Protein AF-X0XP23-F1 (afdb_monomer_lite)

pLDDT: mean 86.92, std 11.88, range [38.81, 96.56]

Radius of gyration: 16.23 Å; chains: 1; bounding box: 37×27×48 Å

Structure (mmCIF, N/CA/C/O backbone):
data_AF-X0XP23-F1
#
_entry.id   AF-X0XP23-F1
#
loop_
_atom_site.group_PDB
_atom_site.id
_atom_site.type_symbol
_atom_site.label_atom_id
_atom_site.label_alt_id
_atom_site.label_comp_id
_atom_site.label_asym_id
_atom_site.label_entity_id
_atom_site.label_seq_id
_atom_site.pdbx_PDB_ins_code
_atom_site.Cartn_x
_atom_site.Cartn_y
_atom_site.Cartn_z
_atom_site.occupancy
_atom_site.B_iso_or_equiv
_atom_site.auth_seq_id
_atom_site.auth_comp_id
_atom_site.auth_asym_id
_atom_site.auth_atom_id
_atom_site.pdbx_PDB_model_num
ATOM 1 N N . MET A 1 1 ? -20.654 8.468 -11.916 1.00 38.81 1 MET A N 1
ATOM 2 C CA . MET A 1 1 ? -19.371 9.205 -11.903 1.00 38.81 1 MET A CA 1
ATOM 3 C C . MET A 1 1 ? -18.257 8.195 -11.712 1.00 38.81 1 MET A C 1
ATOM 5 O O . MET A 1 1 ? -18.374 7.382 -10.805 1.00 38.81 1 MET A O 1
ATOM 9 N N . ALA A 1 2 ? -17.246 8.178 -12.580 1.00 46.53 2 ALA A N 1
ATOM 10 C CA . ALA A 1 2 ? -16.083 7.318 -12.383 1.00 46.53 2 ALA A CA 1
ATOM 11 C C . ALA A 1 2 ? -15.304 7.836 -11.163 1.00 46.53 2 ALA A C 1
ATOM 13 O O . ALA A 1 2 ? -14.805 8.958 -11.182 1.00 46.53 2 ALA A O 1
ATOM 14 N N . GLU A 1 3 ? -15.279 7.066 -10.077 1.00 53.97 3 GLU A N 1
ATOM 15 C CA . GLU A 1 3 ? -14.401 7.340 -8.938 1.00 53.97 3 GLU A CA 1
ATOM 16 C C . GLU A 1 3 ? -12.955 7.139 -9.405 1.00 53.97 3 GLU A C 1
ATOM 18 O O . GLU A 1 3 ? -12.527 5.993 -9.589 1.00 53.97 3 GLU A O 1
ATOM 23 N N . ASN A 1 4 ? -12.234 8.241 -9.622 1.00 63.78 4 ASN A N 1
ATOM 24 C CA . ASN A 1 4 ? -10.782 8.212 -9.775 1.00 63.78 4 ASN A CA 1
ATOM 25 C C . ASN A 1 4 ? -10.172 7.732 -8.453 1.00 63.78 4 ASN A C 1
ATOM 27 O O . ASN A 1 4 ? -10.583 8.189 -7.385 1.00 63.78 4 ASN A O 1
ATOM 31 N N . GLU A 1 5 ? -9.217 6.808 -8.520 1.00 75.81 5 GLU A N 1
ATOM 32 C CA . GLU A 1 5 ? -8.484 6.394 -7.325 1.00 75.81 5 GLU A CA 1
ATOM 33 C C . GLU A 1 5 ? -7.592 7.539 -6.842 1.00 75.81 5 GLU A C 1
ATOM 35 O O . GLU A 1 5 ? -6.970 8.230 -7.644 1.00 75.81 5 GLU A O 1
ATOM 40 N N . SER A 1 6 ? -7.531 7.734 -5.527 1.00 83.94 6 SER A N 1
ATOM 41 C CA . SER A 1 6 ? -6.719 8.771 -4.889 1.00 83.94 6 SER A CA 1
ATOM 42 C C . SER A 1 6 ? -6.149 8.242 -3.583 1.00 83.94 6 SER A C 1
ATOM 44 O O . SER A 1 6 ? -6.831 7.490 -2.886 1.00 83.94 6 SER A O 1
ATOM 46 N N . LEU A 1 7 ? -4.927 8.652 -3.246 1.00 88.06 7 LEU A N 1
ATOM 47 C CA . LEU A 1 7 ? -4.287 8.354 -1.962 1.00 88.06 7 LEU A CA 1
ATOM 48 C C . LEU A 1 7 ? -4.872 9.179 -0.801 1.00 88.06 7 LEU A C 1
ATOM 50 O O . LEU A 1 7 ? -4.446 8.998 0.332 1.00 88.06 7 LEU A O 1
ATOM 54 N N . ASP A 1 8 ? -5.862 10.038 -1.052 1.00 89.25 8 ASP A N 1
ATOM 55 C CA . ASP A 1 8 ? -6.645 10.751 -0.038 1.00 89.25 8 ASP A CA 1
ATOM 56 C C . ASP A 1 8 ? -7.828 9.886 0.448 1.00 89.25 8 ASP A C 1
ATOM 58 O O . ASP A 1 8 ? -8.754 9.573 -0.312 1.00 89.25 8 ASP A O 1
ATOM 62 N N . LEU A 1 9 ? -7.841 9.526 1.736 1.00 88.62 9 LEU A N 1
ATOM 63 C CA . LEU A 1 9 ? -8.913 8.768 2.397 1.00 88.62 9 LEU A CA 1
ATOM 64 C C . LEU A 1 9 ? -10.278 9.473 2.278 1.00 88.62 9 LEU A C 1
ATOM 66 O O . LEU A 1 9 ? -11.329 8.830 2.167 1.00 88.62 9 LEU A O 1
ATOM 70 N N . GLY A 1 10 ? -10.275 10.806 2.226 1.00 86.19 10 GLY A N 1
ATOM 71 C CA . GLY A 1 10 ? -11.450 11.630 1.974 1.00 86.19 10 GLY A CA 1
ATOM 72 C C . GLY A 1 10 ? -12.079 11.374 0.602 1.00 86.19 10 GLY A C 1
ATOM 73 O O . GLY A 1 10 ? -13.289 11.539 0.449 1.00 86.19 10 GLY A O 1
ATOM 74 N N . ARG A 1 11 ? -11.312 10.902 -0.381 1.00 85.25 11 ARG A N 1
ATOM 75 C CA . ARG A 1 11 ? -11.779 10.624 -1.752 1.00 85.25 11 ARG A CA 1
ATOM 76 C C . ARG A 1 11 ? -11.831 9.129 -2.069 1.00 85.25 11 ARG A C 1
ATOM 78 O O . ARG A 1 11 ? -12.515 8.721 -3.005 1.00 85.25 11 ARG A O 1
ATOM 85 N N . ALA A 1 12 ? -11.191 8.298 -1.252 1.00 86.44 12 ALA A N 1
ATOM 86 C CA . ALA A 1 12 ? -11.138 6.852 -1.406 1.00 86.44 12 ALA A CA 1
ATOM 87 C C . ALA A 1 12 ? -12.263 6.138 -0.630 1.00 86.44 12 ALA A C 1
ATOM 89 O O . ALA A 1 12 ? -12.051 5.562 0.439 1.00 86.44 12 ALA A O 1
ATOM 90 N N . ARG A 1 13 ? -13.484 6.120 -1.191 1.00 86.12 13 ARG A N 1
ATOM 91 C CA . ARG A 1 13 ? -14.683 5.527 -0.549 1.00 86.12 13 ARG A CA 1
ATOM 92 C C . ARG A 1 13 ? -14.475 4.096 -0.037 1.00 86.12 13 ARG A C 1
ATOM 94 O O . ARG A 1 13 ? -15.040 3.728 0.989 1.00 86.12 13 ARG A O 1
ATOM 101 N N . ARG A 1 14 ? -13.683 3.286 -0.742 1.00 88.69 14 ARG A N 1
ATOM 102 C CA . ARG A 1 14 ? -13.379 1.900 -0.346 1.00 88.69 14 ARG A CA 1
ATOM 103 C C . ARG A 1 14 ? -12.526 1.839 0.914 1.00 88.69 14 ARG A C 1
ATOM 105 O O . ARG A 1 14 ? -12.876 1.125 1.843 1.00 88.69 14 ARG A O 1
ATOM 112 N N . TRP A 1 15 ? -11.485 2.659 0.988 1.00 92.56 15 TRP A N 1
ATOM 113 C CA . TRP A 1 15 ? -10.608 2.735 2.154 1.00 92.56 15 TRP A CA 1
ATOM 114 C C . TRP A 1 15 ? -11.311 3.307 3.390 1.00 92.56 15 TRP A C 1
ATOM 116 O O . TRP A 1 15 ? -11.000 2.908 4.509 1.00 92.56 15 TRP A O 1
ATOM 126 N N . ARG A 1 16 ? -12.366 4.117 3.216 1.00 92.44 16 ARG A N 1
ATOM 127 C CA . ARG A 1 16 ? -13.250 4.499 4.334 1.00 92.44 16 ARG A CA 1
ATOM 128 C C . ARG A 1 16 ? -13.946 3.309 5.006 1.00 92.44 16 ARG A C 1
ATOM 130 O O . ARG A 1 16 ? -14.318 3.413 6.167 1.00 92.44 16 ARG A O 1
ATOM 137 N N . GLN A 1 17 ? -14.117 2.176 4.323 1.00 93.25 17 GLN A N 1
ATOM 138 C CA . GLN A 1 17 ? -14.649 0.965 4.961 1.00 93.25 17 GLN A CA 1
ATOM 139 C C . GLN A 1 17 ? -13.661 0.395 5.985 1.00 93.25 17 GLN A C 1
ATOM 141 O O . GLN A 1 17 ? -14.090 -0.096 7.024 1.00 93.25 17 GLN A O 1
ATOM 146 N N . VAL A 1 18 ? -12.354 0.518 5.723 1.00 94.69 18 VAL A N 1
ATOM 147 C CA . VAL A 1 18 ? -11.296 0.143 6.671 1.00 94.69 18 VAL A CA 1
ATOM 148 C C . VAL A 1 18 ? -11.334 1.071 7.886 1.00 94.69 18 VAL A C 1
ATOM 150 O O . VAL A 1 18 ? -11.352 0.580 9.009 1.00 94.69 18 VAL A O 1
ATOM 153 N N . LEU A 1 19 ? -11.458 2.390 7.673 1.00 94.56 19 LEU A N 1
ATOM 154 C CA . LEU A 1 19 ? -11.662 3.356 8.763 1.00 94.56 19 LEU A CA 1
ATOM 155 C C . LEU A 1 19 ? -12.874 2.981 9.627 1.00 94.56 19 LEU A C 1
ATOM 157 O O . LEU A 1 19 ? -12.756 2.885 10.844 1.00 94.56 19 LEU A O 1
ATOM 161 N N . ASN A 1 20 ? -14.027 2.723 9.007 1.00 93.56 20 ASN A N 1
ATOM 162 C CA . ASN A 1 20 ? -15.239 2.355 9.738 1.00 93.56 20 ASN A CA 1
ATOM 163 C C . ASN A 1 20 ? -15.059 1.052 10.528 1.00 93.56 20 ASN A C 1
ATOM 165 O O . ASN A 1 20 ? -15.550 0.954 11.650 1.00 93.56 20 ASN A O 1
ATOM 169 N N . ALA A 1 21 ? -14.359 0.061 9.967 1.00 94.19 21 ALA A N 1
ATOM 170 C CA . ALA A 1 21 ? -14.068 -1.194 10.652 1.00 94.19 21 ALA A CA 1
ATOM 171 C C . ALA A 1 21 ? -13.162 -0.982 11.875 1.00 94.19 21 ALA A C 1
ATOM 173 O O . ALA A 1 21 ? -13.434 -1.549 12.931 1.00 94.19 21 ALA A O 1
ATOM 174 N N . VAL A 1 22 ? -12.148 -0.120 11.753 1.00 93.31 22 VAL A N 1
ATOM 175 C CA . VAL A 1 22 ? -11.274 0.289 12.863 1.00 93.31 22 VAL A CA 1
ATOM 176 C C . VAL A 1 22 ? -12.076 0.999 13.954 1.00 93.31 22 VAL A C 1
ATOM 178 O O . VAL A 1 22 ? -12.037 0.576 15.103 1.00 93.31 22 VAL A O 1
ATOM 181 N N . VAL A 1 23 ? -12.857 2.023 13.597 1.00 92.44 23 VAL A N 1
ATOM 182 C CA . VAL A 1 23 ? -13.673 2.796 14.555 1.00 92.44 23 VAL A CA 1
ATOM 183 C C . VAL A 1 23 ? -14.711 1.913 15.254 1.00 92.44 23 VAL A C 1
ATOM 185 O O . VAL A 1 23 ? -14.967 2.079 16.442 1.00 92.44 23 VAL A O 1
ATOM 188 N N . SER A 1 24 ? -15.272 0.932 14.543 1.00 91.50 24 SER A N 1
ATOM 189 C CA . SER A 1 24 ? -16.249 -0.015 15.098 1.00 91.50 24 SER A CA 1
ATOM 190 C C . SER A 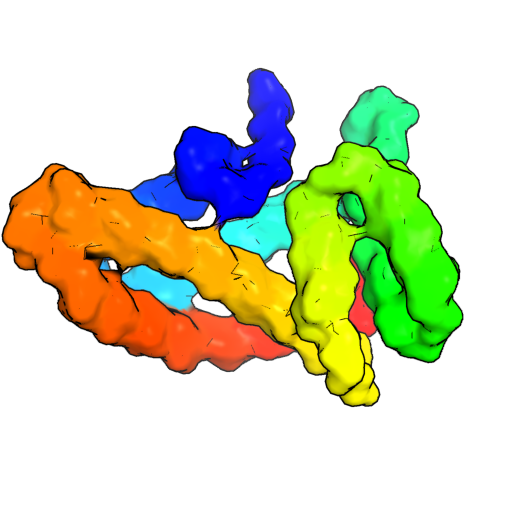1 24 ? -15.616 -1.145 15.924 1.00 91.50 24 SER A C 1
ATOM 192 O O . SER A 1 24 ? -16.344 -2.028 16.373 1.00 91.50 24 SER A O 1
ATOM 194 N N . GLY A 1 25 ? -14.287 -1.174 16.085 1.00 91.12 25 GLY A N 1
ATOM 195 C CA . GLY A 1 25 ? -13.589 -2.203 16.860 1.00 91.12 25 GLY A CA 1
ATOM 196 C C . GLY A 1 25 ? -13.652 -3.605 16.245 1.00 91.12 25 GLY A C 1
ATOM 197 O O . GLY A 1 25 ? -13.730 -4.595 16.972 1.00 91.12 25 GLY A O 1
ATOM 198 N N . GLN A 1 26 ? -13.665 -3.712 14.912 1.00 94.56 26 GLN A N 1
ATOM 199 C CA . GLN A 1 26 ? -13.662 -5.012 14.235 1.00 94.56 26 GLN A CA 1
ATOM 200 C C . GLN A 1 26 ? -12.363 -5.793 14.525 1.00 94.56 26 GLN A C 1
ATOM 202 O O . GLN A 1 26 ? -11.307 -5.184 14.715 1.00 94.56 26 GLN A O 1
ATOM 207 N N . PRO A 1 27 ? -12.397 -7.138 14.514 1.00 95.31 27 PRO A N 1
ATOM 208 C CA . PRO A 1 27 ? -11.201 -7.950 14.717 1.00 95.31 27 PRO A CA 1
ATOM 209 C C . PRO A 1 27 ? -10.115 -7.681 13.667 1.00 95.31 27 PRO A C 1
ATOM 211 O O . PRO A 1 27 ? -10.409 -7.510 12.481 1.00 95.31 27 PRO A O 1
ATOM 214 N N . THR A 1 28 ? -8.848 -7.742 14.086 1.00 95.19 28 THR A N 1
ATOM 215 C CA . THR A 1 28 ? -7.665 -7.513 13.236 1.00 95.19 28 THR A CA 1
ATOM 216 C C . THR A 1 28 ? -7.698 -8.316 11.935 1.00 95.19 28 THR A C 1
ATOM 218 O O . THR A 1 28 ? -7.442 -7.758 10.870 1.00 95.19 28 THR A O 1
ATOM 221 N N . ASP A 1 29 ? -8.061 -9.601 11.990 1.00 95.31 29 ASP A N 1
ATOM 222 C CA . ASP A 1 29 ? -8.109 -10.464 10.801 1.00 95.31 29 ASP A CA 1
ATOM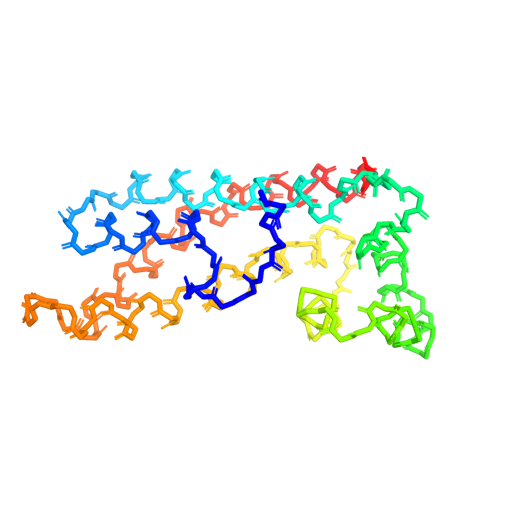 223 C C . ASP A 1 29 ? -9.169 -9.993 9.788 1.00 95.31 29 ASP A C 1
ATOM 225 O O . ASP A 1 29 ? -8.951 -10.039 8.577 1.00 95.31 29 ASP A O 1
ATOM 229 N N . GLN A 1 30 ? -10.301 -9.467 10.260 1.00 96.38 30 GLN A N 1
ATOM 230 C CA . GLN A 1 30 ? -11.349 -8.939 9.389 1.00 96.38 30 GLN A CA 1
ATOM 231 C C . GLN A 1 30 ? -10.929 -7.619 8.735 1.00 96.38 30 GLN A C 1
ATOM 233 O O . GLN A 1 30 ? -11.178 -7.410 7.546 1.00 96.38 30 GLN A O 1
ATOM 238 N N . ILE A 1 31 ? -10.243 -6.751 9.484 1.00 96.31 31 ILE A N 1
ATOM 239 C CA . ILE A 1 31 ? -9.659 -5.519 8.942 1.00 96.31 31 ILE A CA 1
ATOM 240 C C . ILE A 1 31 ? -8.593 -5.867 7.891 1.00 96.31 31 ILE A C 1
ATOM 242 O O . ILE A 1 31 ? -8.595 -5.287 6.805 1.00 96.31 31 ILE A O 1
ATOM 246 N N . ALA A 1 32 ? -7.741 -6.861 8.155 1.00 96.56 32 ALA A N 1
ATOM 247 C CA . ALA A 1 32 ? -6.726 -7.330 7.213 1.00 96.56 32 ALA A CA 1
ATOM 248 C C . ALA A 1 32 ? -7.339 -7.829 5.891 1.00 96.56 32 ALA A C 1
ATOM 250 O O . ALA A 1 32 ? -6.880 -7.452 4.810 1.00 96.56 32 ALA A O 1
ATOM 251 N N . LEU A 1 33 ? -8.429 -8.603 5.948 1.00 96.12 33 LEU A N 1
ATOM 252 C CA . LEU A 1 33 ? -9.159 -9.034 4.749 1.00 96.12 33 LEU A CA 1
ATOM 253 C C . LEU A 1 33 ? -9.719 -7.849 3.946 1.00 96.12 33 LEU A C 1
ATOM 255 O O . LEU A 1 33 ? -9.625 -7.840 2.715 1.00 96.12 33 LEU A O 1
ATOM 259 N N . LEU A 1 34 ? -10.264 -6.830 4.622 1.00 96.00 34 LEU A N 1
ATOM 260 C CA . LEU A 1 34 ? -10.753 -5.610 3.967 1.00 96.00 34 LEU A CA 1
ATOM 261 C C . LEU A 1 34 ? -9.623 -4.833 3.286 1.00 96.00 34 LEU A C 1
ATOM 263 O O . LEU A 1 34 ? -9.797 -4.375 2.156 1.00 96.00 34 LEU A O 1
ATOM 267 N N . VAL A 1 35 ? -8.464 -4.716 3.937 1.00 95.75 35 VAL A N 1
ATOM 268 C CA . VAL A 1 35 ? -7.272 -4.074 3.368 1.00 95.75 35 VAL A CA 1
ATOM 269 C C . VAL A 1 35 ? -6.827 -4.798 2.099 1.00 95.75 35 VAL A C 1
ATOM 271 O O . VAL A 1 35 ? -6.691 -4.162 1.054 1.00 95.75 35 VAL A O 1
ATOM 274 N N . LEU A 1 36 ? -6.677 -6.126 2.136 1.00 95.88 36 LEU A N 1
ATOM 275 C CA . LEU A 1 36 ? -6.283 -6.913 0.960 1.00 95.88 36 LEU A CA 1
ATOM 276 C C . LEU A 1 36 ? -7.289 -6.768 -0.192 1.00 95.88 36 LEU A C 1
ATOM 278 O O . LEU A 1 36 ? -6.895 -6.626 -1.354 1.00 95.88 36 LEU A O 1
ATOM 282 N N . ALA A 1 37 ? -8.589 -6.749 0.112 1.00 94.44 37 ALA A N 1
ATOM 283 C CA . ALA A 1 37 ? -9.629 -6.501 -0.882 1.00 94.44 37 ALA A CA 1
ATOM 284 C C . ALA A 1 37 ? -9.522 -5.089 -1.489 1.00 94.44 37 ALA A C 1
ATOM 286 O O . ALA A 1 37 ? -9.624 -4.934 -2.712 1.00 94.44 37 ALA A O 1
ATOM 287 N N . CYS A 1 38 ? -9.272 -4.066 -0.664 1.00 93.44 38 CYS A N 1
ATOM 288 C CA . CYS A 1 38 ? -9.073 -2.690 -1.119 1.00 93.44 38 CYS A CA 1
ATOM 289 C C . CYS A 1 38 ? -7.841 -2.567 -2.017 1.00 93.44 38 CYS A C 1
ATOM 291 O O . CYS A 1 38 ? -7.933 -1.961 -3.086 1.00 93.44 38 CYS A O 1
ATOM 293 N N . VAL A 1 39 ? -6.721 -3.191 -1.649 1.00 92.75 39 VAL A N 1
ATOM 294 C CA . VAL A 1 39 ? -5.490 -3.201 -2.451 1.00 92.75 39 VAL A CA 1
ATOM 295 C C . VAL A 1 39 ? -5.731 -3.837 -3.819 1.00 92.75 39 VAL A C 1
ATOM 297 O O . VAL A 1 39 ? -5.462 -3.204 -4.841 1.00 92.75 39 VAL A O 1
ATOM 300 N N . ARG A 1 40 ? -6.329 -5.035 -3.877 1.00 91.31 40 ARG A N 1
ATOM 301 C CA . ARG A 1 40 ? -6.644 -5.712 -5.152 1.00 91.31 40 ARG A CA 1
ATOM 302 C C . ARG A 1 40 ? -7.530 -4.859 -6.060 1.00 91.31 40 ARG A C 1
ATOM 304 O O . ARG A 1 40 ? -7.307 -4.788 -7.267 1.00 91.31 40 ARG A O 1
ATOM 311 N N . GLN A 1 41 ? -8.525 -4.184 -5.490 1.00 89.38 41 GLN A N 1
ATOM 312 C CA . GLN A 1 41 ? -9.426 -3.319 -6.253 1.00 89.38 41 GLN A CA 1
ATOM 313 C C . GLN A 1 41 ? -8.791 -1.988 -6.671 1.00 89.38 41 GLN A C 1
ATOM 315 O O . GLN A 1 41 ? -9.159 -1.439 -7.714 1.00 89.38 41 GLN A O 1
ATOM 320 N N . THR A 1 42 ? -7.859 -1.464 -5.873 1.00 88.06 42 THR A N 1
ATOM 321 C CA . THR A 1 42 ? -7.048 -0.289 -6.219 1.00 88.06 42 THR A CA 1
ATOM 322 C C . THR A 1 42 ? -6.189 -0.638 -7.430 1.00 88.06 42 THR A C 1
ATOM 324 O O . THR A 1 42 ? -6.324 -0.014 -8.477 1.00 88.06 42 THR A O 1
ATOM 327 N N . LEU A 1 43 ? -5.435 -1.739 -7.353 1.00 87.00 43 LEU A N 1
ATOM 328 C CA . LEU A 1 43 ? -4.615 -2.261 -8.448 1.00 87.00 43 LEU A CA 1
ATOM 329 C C . LEU A 1 43 ? -5.404 -2.498 -9.736 1.00 87.00 43 LEU A C 1
ATOM 331 O O . LEU A 1 43 ? -4.987 -2.054 -10.803 1.00 87.00 43 LEU A O 1
ATOM 335 N N . LYS A 1 44 ? -6.572 -3.147 -9.641 1.00 85.56 44 LYS A N 1
ATOM 336 C CA . LYS A 1 44 ? -7.443 -3.388 -10.798 1.00 85.56 44 LYS A CA 1
ATOM 337 C C . LYS A 1 44 ? -7.839 -2.085 -11.490 1.00 85.56 44 LYS A C 1
ATOM 339 O O . LYS A 1 44 ? -7.867 -2.037 -12.716 1.00 85.56 44 LYS A O 1
ATOM 344 N N . LYS A 1 45 ? -8.156 -1.031 -10.731 1.00 81.50 45 LYS A N 1
ATOM 345 C CA . LYS A 1 45 ? -8.504 0.274 -11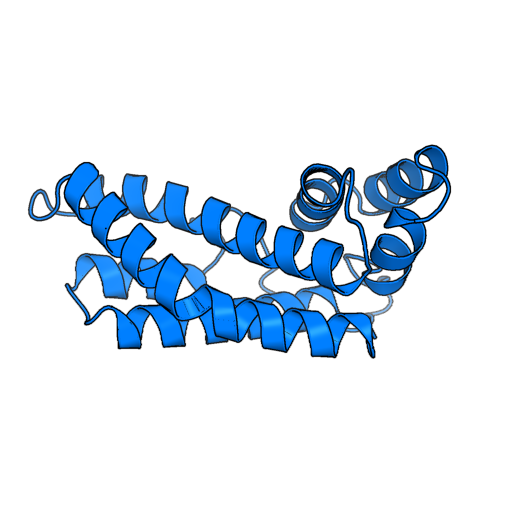.307 1.00 81.50 45 LYS A CA 1
ATOM 346 C C . LYS A 1 45 ? -7.291 0.995 -11.890 1.00 81.50 45 LYS A C 1
ATOM 348 O O . LYS A 1 45 ? -7.413 1.534 -12.983 1.00 81.50 45 LYS A O 1
ATOM 353 N N . LEU A 1 46 ? -6.141 0.961 -11.215 1.00 79.88 46 LEU A N 1
ATOM 354 C CA . LEU A 1 46 ? -4.903 1.570 -11.718 1.00 79.88 46 LEU A CA 1
ATOM 355 C C . LEU A 1 46 ? -4.447 0.944 -13.046 1.00 79.88 46 LEU A C 1
ATOM 357 O O . LEU A 1 46 ? -3.950 1.657 -13.913 1.00 79.88 46 LEU A O 1
ATOM 361 N N . ARG A 1 47 ? -4.663 -0.367 -13.216 1.00 77.81 47 ARG A N 1
ATOM 362 C CA . ARG A 1 47 ? -4.351 -1.126 -14.441 1.00 77.81 47 ARG A CA 1
ATOM 363 C C . ARG A 1 47 ? -5.471 -1.144 -15.481 1.00 77.81 47 ARG A C 1
ATOM 365 O O . ARG A 1 47 ? -5.263 -1.645 -16.580 1.00 77.81 47 ARG A O 1
ATOM 372 N N . SER A 1 48 ? -6.672 -0.657 -15.154 1.00 69.62 48 SER A N 1
ATOM 373 C CA . SER A 1 48 ? -7.823 -0.812 -16.048 1.00 69.62 48 SER A CA 1
ATOM 374 C C . SER A 1 48 ? -7.543 -0.155 -17.407 1.00 69.62 48 SER A C 1
ATOM 376 O O . SER A 1 48 ? -7.143 1.014 -17.449 1.00 69.62 48 SER A O 1
ATOM 378 N N . PRO A 1 49 ? -7.748 -0.884 -18.520 1.00 56.69 49 PRO A N 1
ATOM 379 C CA . PRO A 1 49 ? -7.465 -0.369 -19.846 1.00 56.69 49 PRO A CA 1
ATOM 380 C C . PRO A 1 49 ? -8.376 0.815 -20.169 1.00 56.69 49 PRO A C 1
ATOM 382 O O . PRO A 1 49 ? -9.512 0.896 -19.705 1.00 56.69 49 PRO A O 1
ATOM 385 N N . ILE A 1 50 ? -7.832 1.711 -20.991 1.00 53.88 50 ILE A N 1
ATOM 386 C CA . ILE A 1 50 ? -8.452 2.844 -21.688 1.00 53.88 50 ILE A CA 1
ATOM 387 C C . ILE A 1 50 ? -9.988 2.808 -21.662 1.00 53.88 50 ILE A C 1
ATOM 389 O O . ILE A 1 50 ? -10.635 2.231 -22.537 1.00 53.88 50 ILE A O 1
ATOM 393 N N . VAL A 1 51 ? -10.595 3.483 -20.687 1.00 51.22 51 VAL A N 1
ATOM 394 C CA . VAL A 1 51 ? -12.031 3.771 -20.725 1.00 51.22 51 VAL A CA 1
ATOM 395 C C . VAL A 1 51 ? -12.198 5.049 -21.549 1.00 51.22 51 VAL A C 1
ATOM 397 O O . VAL A 1 51 ? -11.714 6.108 -21.158 1.00 51.22 51 VAL A O 1
ATOM 400 N N . GLN A 1 52 ? -12.866 4.947 -22.705 1.00 49.97 52 GLN A N 1
ATOM 401 C CA . GLN A 1 52 ? -13.225 6.078 -23.583 1.00 49.97 52 GLN A CA 1
ATOM 402 C C . GLN A 1 52 ? -12.044 6.811 -24.259 1.00 49.97 52 GLN A C 1
ATOM 404 O O . GLN A 1 52 ? -11.976 8.038 -24.251 1.00 49.97 52 GLN A O 1
ATOM 409 N N . GLY A 1 53 ? -11.104 6.078 -24.865 1.00 48.38 53 GLY A N 1
ATOM 410 C CA . GLY A 1 53 ? -10.046 6.678 -25.697 1.00 48.38 53 GLY A CA 1
ATOM 411 C C . GLY A 1 53 ? -8.984 7.482 -24.934 1.00 48.38 53 GLY A C 1
ATOM 412 O O . GLY A 1 53 ? -8.184 8.177 -25.555 1.00 48.38 53 GLY A O 1
ATOM 413 N N . ARG A 1 54 ? -8.953 7.394 -23.598 1.00 51.25 54 ARG A N 1
ATOM 414 C CA . ARG A 1 54 ? -7.902 7.985 -22.759 1.00 51.25 54 ARG A CA 1
ATOM 415 C C . ARG A 1 54 ? -6.898 6.911 -22.336 1.00 51.25 54 ARG A C 1
ATOM 417 O O . ARG A 1 54 ? -7.352 5.880 -21.845 1.00 51.25 54 ARG A O 1
ATOM 424 N N . PRO A 1 55 ? -5.578 7.121 -22.503 1.00 53.53 55 PRO A N 1
ATOM 425 C CA . PRO A 1 55 ? -4.560 6.169 -22.054 1.00 53.53 55 PRO A CA 1
ATOM 426 C C . PRO A 1 55 ? -4.779 5.779 -20.579 1.00 53.53 55 PRO A C 1
ATOM 428 O O . PRO A 1 55 ? -5.365 6.574 -19.834 1.00 53.53 55 PRO A O 1
ATOM 431 N N . PRO A 1 56 ? -4.342 4.577 -20.148 1.00 59.06 56 PRO A N 1
ATOM 432 C CA . PRO A 1 56 ? -4.423 4.190 -18.742 1.00 59.06 56 PRO A CA 1
ATOM 433 C C . PRO A 1 56 ? -3.815 5.295 -17.873 1.00 59.06 56 PRO A C 1
ATOM 435 O O . PRO A 1 56 ? -2.778 5.860 -18.227 1.00 59.06 56 PRO A O 1
ATOM 438 N N . GLN A 1 57 ? -4.475 5.619 -16.755 1.00 65.00 57 GLN A N 1
ATOM 439 C CA . GLN A 1 57 ? -4.026 6.692 -15.855 1.00 65.00 57 GLN A CA 1
ATOM 440 C C . GLN A 1 57 ? -2.586 6.467 -15.376 1.00 65.00 57 GLN A C 1
ATOM 442 O O . GLN A 1 57 ? -1.875 7.434 -15.109 1.00 65.00 57 GLN A O 1
ATOM 447 N N . ILE A 1 58 ? -2.151 5.202 -15.319 1.00 76.56 58 ILE A N 1
ATOM 448 C CA . ILE A 1 58 ? -0.780 4.812 -15.015 1.00 76.56 58 ILE A CA 1
ATOM 449 C C . ILE A 1 58 ? -0.355 3.640 -15.914 1.00 76.56 58 ILE A C 1
ATOM 451 O O . ILE A 1 58 ? -1.006 2.594 -15.895 1.00 76.56 58 ILE A O 1
ATOM 455 N N . PRO A 1 59 ? 0.760 3.741 -16.655 1.00 84.25 59 PRO A N 1
ATOM 456 C CA . PRO A 1 59 ? 1.326 2.610 -17.378 1.00 84.25 59 PRO A CA 1
ATOM 457 C C . PRO A 1 59 ? 2.140 1.730 -16.410 1.00 84.25 59 PRO A C 1
ATOM 459 O O . PRO A 1 59 ? 3.364 1.814 -16.374 1.00 84.25 59 PRO A O 1
ATOM 462 N N . PHE A 1 60 ? 1.463 0.913 -15.593 1.00 86.12 60 PHE A N 1
ATOM 463 C CA . PHE A 1 60 ? 2.092 0.158 -14.495 1.00 86.12 60 PHE A CA 1
ATOM 464 C C . PHE A 1 60 ? 3.258 -0.732 -14.953 1.00 86.12 60 PHE A C 1
ATOM 466 O O . PHE A 1 60 ? 4.331 -0.664 -14.362 1.00 86.12 60 PHE A O 1
ATOM 473 N N . ALA A 1 61 ? 3.093 -1.488 -16.045 1.00 87.25 61 ALA A N 1
ATOM 474 C CA . ALA A 1 61 ? 4.172 -2.297 -16.619 1.00 87.25 61 ALA A CA 1
ATOM 475 C C . ALA A 1 61 ? 5.392 -1.444 -17.015 1.00 87.25 61 ALA A C 1
ATOM 477 O O . ALA A 1 61 ? 6.516 -1.770 -16.649 1.00 87.25 61 ALA A O 1
ATOM 478 N N . ALA A 1 62 ? 5.171 -0.295 -17.665 1.00 88.00 62 ALA A N 1
ATOM 479 C CA . ALA A 1 62 ? 6.258 0.607 -18.046 1.00 88.00 62 ALA A CA 1
ATOM 480 C C . ALA A 1 62 ? 6.941 1.254 -16.831 1.00 88.00 62 ALA A C 1
ATOM 482 O O . ALA A 1 62 ? 8.151 1.460 -16.852 1.00 88.00 62 ALA A O 1
ATOM 483 N N . LEU A 1 63 ? 6.189 1.575 -15.769 1.00 89.19 63 LEU A N 1
ATOM 484 C CA . LEU A 1 63 ? 6.780 2.041 -14.512 1.00 89.19 63 LEU A CA 1
ATOM 485 C C . LEU A 1 63 ? 7.647 0.954 -13.880 1.00 89.19 63 LEU A C 1
ATOM 487 O O . LEU A 1 63 ? 8.762 1.255 -13.471 1.00 89.19 63 LEU A O 1
ATOM 491 N N . LEU A 1 64 ? 7.152 -0.285 -13.822 1.00 90.31 64 LEU A N 1
ATOM 492 C CA . LEU A 1 64 ? 7.871 -1.419 -13.246 1.00 90.31 64 LEU A CA 1
ATOM 493 C C . LEU A 1 64 ? 9.158 -1.733 -14.019 1.00 90.31 64 LEU A C 1
ATOM 495 O O . LEU A 1 64 ? 10.198 -1.965 -13.407 1.00 90.31 64 LEU A O 1
ATOM 499 N N . ASP A 1 65 ? 9.107 -1.690 -15.350 1.00 89.31 65 ASP A N 1
ATOM 500 C CA . ASP A 1 65 ? 10.283 -1.868 -16.205 1.00 89.31 65 ASP A CA 1
ATOM 501 C C . ASP A 1 65 ? 11.311 -0.753 -15.993 1.00 89.31 65 ASP A C 1
ATOM 503 O O . ASP A 1 65 ? 12.512 -1.013 -15.903 1.00 89.31 65 ASP A O 1
ATOM 507 N N . ALA A 1 66 ? 10.841 0.484 -15.833 1.00 90.31 66 ALA A N 1
ATOM 508 C CA . ALA A 1 66 ? 11.705 1.636 -15.628 1.00 90.31 66 ALA A CA 1
ATOM 509 C C . ALA A 1 66 ? 12.394 1.664 -14.252 1.00 90.31 66 ALA A C 1
ATOM 511 O O . ALA A 1 66 ? 13.403 2.355 -14.117 1.00 90.31 66 ALA A O 1
ATOM 512 N N . VAL A 1 67 ? 11.920 0.899 -13.253 1.00 90.12 67 VAL A N 1
ATOM 513 C CA . VAL A 1 67 ? 12.591 0.773 -11.938 1.00 90.12 67 VAL A CA 1
ATOM 514 C C . VAL A 1 67 ? 14.032 0.287 -12.093 1.00 90.12 67 VAL A C 1
ATOM 516 O O . VAL A 1 67 ? 14.927 0.779 -11.409 1.00 90.12 67 VAL A O 1
ATOM 519 N N . PHE A 1 68 ? 14.253 -0.663 -13.005 1.00 87.31 68 PHE A N 1
ATOM 520 C CA . PHE A 1 68 ? 15.557 -1.291 -13.248 1.00 87.31 68 PHE A CA 1
ATOM 521 C C . PHE A 1 68 ? 16.302 -0.672 -14.439 1.00 87.31 68 PHE A C 1
ATOM 523 O O . PHE A 1 68 ? 17.395 -1.120 -14.782 1.00 87.31 68 PHE A O 1
ATOM 530 N N . GLY A 1 69 ? 15.700 0.333 -15.079 1.00 84.38 69 GLY A N 1
ATOM 531 C CA . GLY A 1 69 ? 16.249 1.047 -16.227 1.00 84.38 69 GLY A CA 1
ATOM 532 C C . GLY A 1 69 ? 16.899 2.380 -15.852 1.00 84.38 69 GLY A C 1
ATOM 533 O O . GLY A 1 69 ? 17.377 2.590 -14.736 1.00 84.38 69 GLY A O 1
ATOM 534 N N . ASP A 1 70 ? 16.918 3.313 -16.807 1.00 85.88 70 ASP A N 1
ATOM 535 C CA . ASP A 1 70 ? 17.401 4.671 -16.562 1.00 85.88 70 ASP A CA 1
ATOM 536 C C . ASP A 1 70 ? 16.447 5.436 -15.631 1.00 85.88 70 ASP A C 1
ATOM 538 O O . ASP A 1 70 ? 15.257 5.609 -15.904 1.00 85.88 70 ASP A O 1
ATOM 542 N N . ARG A 1 71 ? 16.988 5.997 -14.545 1.00 84.88 71 ARG A N 1
ATOM 543 C CA . ARG A 1 71 ? 16.201 6.799 -13.598 1.00 84.88 71 ARG A CA 1
ATOM 544 C C . ARG A 1 71 ? 15.631 8.064 -14.247 1.00 84.88 71 ARG A C 1
ATOM 546 O O . ARG A 1 71 ? 14.566 8.539 -13.843 1.00 84.88 71 ARG A O 1
ATOM 553 N N . GLY A 1 72 ? 16.324 8.615 -15.246 1.00 87.44 72 GLY A N 1
ATOM 554 C CA . GLY A 1 72 ? 15.818 9.727 -16.048 1.00 87.44 72 GLY A CA 1
ATOM 555 C C . GLY A 1 72 ? 14.546 9.343 -16.804 1.00 87.44 72 GLY A C 1
ATOM 556 O O . GLY A 1 72 ? 13.556 10.074 -16.765 1.00 87.44 72 GLY A O 1
ATOM 557 N N . GLU A 1 73 ? 14.547 8.178 -17.446 1.00 86.81 73 GLU A N 1
ATOM 558 C CA . GLU A 1 73 ? 13.383 7.583 -18.098 1.00 86.81 73 GLU A CA 1
ATOM 559 C C . GLU A 1 73 ? 12.236 7.304 -17.121 1.00 86.81 73 GLU A C 1
ATOM 561 O O . GLU A 1 73 ? 11.11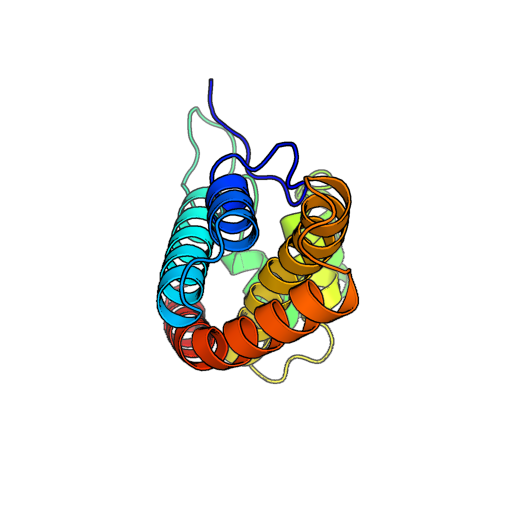1 7.737 -17.382 1.00 86.81 73 GLU A O 1
ATOM 566 N N . PHE A 1 74 ? 12.518 6.710 -15.959 1.00 90.06 74 PHE A N 1
ATOM 567 C CA . PHE A 1 74 ? 11.502 6.464 -14.933 1.00 90.06 74 PHE A CA 1
ATOM 568 C C . PHE A 1 74 ? 10.791 7.757 -14.513 1.00 90.06 74 PHE A C 1
ATOM 570 O O . PHE A 1 74 ? 9.561 7.852 -14.562 1.00 90.06 74 PHE A O 1
ATOM 577 N N . ARG A 1 75 ? 11.560 8.813 -14.217 1.00 90.56 75 ARG A N 1
ATOM 578 C CA . ARG A 1 75 ? 11.002 10.128 -13.875 1.00 90.56 75 ARG A CA 1
ATOM 579 C C . ARG A 1 75 ? 10.182 10.729 -15.019 1.00 90.56 75 ARG A C 1
ATOM 581 O O . ARG A 1 75 ? 9.152 11.354 -14.771 1.00 90.56 75 ARG A O 1
ATOM 588 N N . ARG A 1 76 ? 10.598 10.551 -16.279 1.00 89.94 76 ARG A N 1
ATOM 589 C CA . ARG A 1 76 ? 9.817 11.013 -17.442 1.00 89.94 76 ARG A CA 1
ATOM 590 C C . ARG A 1 76 ? 8.474 10.289 -17.539 1.00 89.94 76 ARG A C 1
ATOM 592 O O . ARG A 1 76 ? 7.479 10.951 -17.822 1.00 89.94 76 ARG A O 1
ATOM 599 N N . ILE A 1 77 ? 8.425 8.977 -17.305 1.00 88.94 77 ILE A N 1
ATOM 600 C CA . ILE A 1 77 ? 7.174 8.198 -17.330 1.00 88.94 77 ILE A CA 1
ATOM 601 C C . ILE A 1 77 ? 6.233 8.668 -16.213 1.00 88.94 77 ILE A C 1
ATOM 603 O O . ILE A 1 77 ? 5.058 8.926 -16.472 1.00 88.94 77 ILE A O 1
ATOM 607 N N . VAL A 1 78 ? 6.753 8.883 -15.003 1.00 89.12 78 VAL A N 1
ATOM 608 C CA . VAL A 1 78 ? 5.977 9.417 -13.869 1.00 89.12 78 VAL A CA 1
ATOM 609 C C . VAL A 1 78 ? 5.413 10.803 -14.193 1.00 89.12 78 VAL A C 1
ATOM 611 O O . VAL A 1 78 ? 4.218 11.038 -14.028 1.00 89.12 78 VAL A O 1
ATOM 614 N N . ASN A 1 79 ? 6.225 11.700 -14.761 1.00 88.62 79 ASN A N 1
ATOM 615 C CA . ASN A 1 79 ? 5.771 13.034 -15.167 1.00 88.62 79 ASN A CA 1
ATOM 616 C C . ASN A 1 79 ? 4.669 12.987 -16.243 1.00 88.62 79 ASN A C 1
ATOM 618 O O . ASN A 1 79 ? 3.774 13.833 -16.245 1.00 88.62 79 ASN A O 1
ATOM 622 N N . ARG A 1 80 ? 4.690 11.993 -17.145 1.00 86.94 80 ARG A N 1
ATOM 623 C CA . ARG A 1 80 ? 3.617 11.783 -18.139 1.00 86.94 80 ARG A CA 1
ATOM 624 C C . ARG A 1 80 ? 2.292 11.362 -17.504 1.00 86.94 80 ARG A C 1
ATOM 626 O O . ARG A 1 80 ? 1.254 11.583 -18.118 1.00 86.94 80 ARG A O 1
ATOM 633 N N . CYS A 1 81 ? 2.311 10.837 -16.278 1.00 83.81 81 CYS A N 1
ATOM 634 C CA . CYS A 1 81 ? 1.106 10.531 -15.504 1.00 83.81 81 CYS A CA 1
ATOM 635 C C . CYS A 1 81 ? 0.450 11.793 -14.901 1.00 83.81 81 CYS A C 1
ATOM 637 O O . CYS A 1 81 ? -0.443 11.673 -14.072 1.00 83.81 81 CYS A O 1
ATOM 639 N N . GLN A 1 82 ? 0.883 13.005 -15.282 1.00 80.12 82 GLN A N 1
ATOM 640 C CA . GLN A 1 82 ? 0.256 14.287 -14.914 1.00 80.12 82 GLN A CA 1
ATOM 641 C C . GLN A 1 82 ? 0.083 14.498 -13.396 1.00 80.12 82 GLN A C 1
ATOM 643 O O . GLN A 1 82 ? -0.905 15.074 -12.949 1.00 80.12 82 GLN A O 1
ATOM 648 N N . GLY A 1 83 ? 1.047 14.033 -12.593 1.00 74.88 83 GLY A N 1
ATOM 649 C CA . GLY A 1 83 ? 0.998 14.173 -11.133 1.00 74.88 83 GLY A CA 1
ATOM 650 C C . GLY A 1 83 ? 0.099 13.152 -10.429 1.00 74.88 83 GLY A C 1
ATOM 651 O O . GLY A 1 83 ? -0.328 13.395 -9.305 1.00 74.88 83 GLY A O 1
ATOM 652 N N . HIS A 1 84 ? -0.197 12.016 -11.068 1.00 84.75 84 HIS A N 1
ATOM 653 C CA . HIS A 1 84 ? -0.958 10.940 -10.441 1.00 84.75 84 HIS A CA 1
ATOM 654 C C . HIS A 1 84 ? -0.272 10.433 -9.162 1.00 84.75 84 HIS A C 1
ATOM 656 O O . HIS A 1 84 ? 0.856 9.937 -9.201 1.00 84.75 84 HIS A O 1
ATOM 662 N N . GLU A 1 85 ? -0.985 10.493 -8.035 1.00 89.25 85 GLU A N 1
ATOM 663 C CA . GLU A 1 85 ? -0.433 10.263 -6.690 1.00 89.25 85 GLU A CA 1
ATOM 664 C C . GLU A 1 85 ? 0.226 8.883 -6.555 1.00 89.25 85 GLU A C 1
ATOM 666 O O . GLU A 1 85 ? 1.331 8.761 -6.038 1.00 89.25 85 GLU A O 1
ATOM 671 N N . PHE A 1 86 ? -0.407 7.842 -7.102 1.00 90.44 86 PHE A N 1
ATOM 672 C CA . PHE A 1 86 ? 0.150 6.487 -7.102 1.00 90.44 86 PHE A CA 1
ATOM 673 C C . PHE A 1 86 ? 1.395 6.321 -7.986 1.00 90.44 86 PHE A C 1
ATOM 675 O O . PHE A 1 86 ? 2.267 5.537 -7.633 1.00 90.44 86 PHE A O 1
ATOM 682 N N . ALA A 1 87 ? 1.512 7.042 -9.109 1.00 90.69 87 ALA A N 1
ATOM 683 C CA . ALA A 1 87 ? 2.714 6.975 -9.947 1.00 90.69 87 ALA A CA 1
ATOM 684 C C . ALA A 1 87 ? 3.900 7.643 -9.238 1.00 90.69 87 ALA A C 1
ATOM 686 O O . ALA A 1 87 ? 5.017 7.132 -9.281 1.00 90.69 87 ALA A O 1
ATOM 687 N N . GLN A 1 88 ? 3.636 8.751 -8.537 1.00 92.50 88 GLN A N 1
ATOM 688 C CA . GLN A 1 88 ? 4.629 9.408 -7.694 1.00 92.50 88 GLN A CA 1
ATOM 689 C C . GLN A 1 88 ? 5.032 8.519 -6.513 1.00 92.50 88 GLN A C 1
ATOM 691 O O . GLN A 1 88 ? 6.220 8.311 -6.289 1.00 92.50 88 GLN A O 1
ATOM 696 N N . LEU A 1 89 ? 4.058 7.918 -5.821 1.00 94.25 89 LEU A N 1
ATOM 697 C CA . LEU A 1 89 ? 4.327 6.977 -4.736 1.00 94.25 89 LEU A CA 1
ATOM 698 C C . LEU A 1 89 ? 5.196 5.809 -5.216 1.00 94.25 89 LEU A C 1
ATOM 700 O O . LEU A 1 89 ? 6.177 5.480 -4.558 1.00 94.25 89 LEU A O 1
ATOM 704 N N . PHE A 1 90 ? 4.875 5.234 -6.380 1.00 93.81 90 PHE A N 1
ATOM 705 C CA . PHE A 1 90 ? 5.651 4.158 -6.994 1.00 93.81 90 PHE A CA 1
ATOM 706 C C . PHE A 1 90 ? 7.102 4.588 -7.258 1.00 93.81 90 PHE A C 1
ATOM 708 O O . PHE A 1 90 ? 8.030 3.844 -6.956 1.00 93.81 90 PHE A O 1
ATOM 715 N N . TYR A 1 91 ? 7.329 5.805 -7.759 1.00 93.44 91 TYR A N 1
ATOM 716 C CA . TYR A 1 91 ? 8.678 6.348 -7.951 1.00 93.44 91 TYR A CA 1
ATOM 717 C C . TYR A 1 91 ? 9.452 6.506 -6.640 1.00 93.44 91 TYR A C 1
ATOM 719 O O . TYR A 1 91 ? 10.634 6.164 -6.572 1.00 93.44 91 TYR A O 1
ATOM 727 N N . ASP A 1 92 ? 8.785 6.999 -5.599 1.00 93.31 92 ASP A N 1
ATOM 728 C CA . ASP A 1 92 ? 9.419 7.297 -4.318 1.00 93.31 92 ASP A CA 1
ATOM 729 C C . ASP A 1 92 ? 9.791 6.018 -3.550 1.00 93.31 92 ASP A C 1
ATOM 731 O O . ASP A 1 92 ? 10.860 5.952 -2.942 1.00 93.31 92 ASP A O 1
ATOM 735 N N . CYS A 1 93 ? 8.942 4.984 -3.592 1.00 93.44 93 CYS A N 1
ATOM 736 C CA . CYS A 1 93 ? 9.115 3.781 -2.771 1.00 93.44 93 CYS A CA 1
ATOM 737 C C . CYS A 1 93 ? 9.927 2.658 -3.433 1.00 93.44 93 CYS A C 1
ATOM 739 O O . CYS A 1 93 ? 10.396 1.757 -2.739 1.00 93.44 93 CYS A O 1
ATOM 741 N N . THR A 1 94 ? 10.097 2.675 -4.758 1.00 92.75 94 THR A N 1
ATOM 742 C CA . THR A 1 94 ? 10.811 1.606 -5.489 1.00 92.75 94 THR A CA 1
ATOM 743 C C . THR A 1 94 ? 12.301 1.879 -5.671 1.00 92.75 94 THR A C 1
ATOM 745 O O . THR A 1 94 ? 13.023 1.056 -6.235 1.00 92.75 94 THR A O 1
ATOM 748 N N . PHE A 1 95 ? 12.805 3.007 -5.160 1.00 87.94 95 PHE A N 1
ATOM 749 C CA . PHE A 1 95 ? 14.233 3.292 -5.210 1.00 87.94 95 PHE A CA 1
ATOM 750 C C . PHE A 1 95 ? 15.042 2.237 -4.438 1.00 87.94 95 PHE A C 1
ATOM 752 O O . PHE A 1 95 ? 14.798 1.975 -3.260 1.00 87.94 95 PHE A O 1
ATOM 759 N N . GLY A 1 96 ? 16.025 1.634 -5.114 1.00 86.31 96 GLY A N 1
ATOM 760 C CA . GLY A 1 96 ? 16.846 0.565 -4.541 1.00 86.31 96 GLY A CA 1
ATOM 761 C C . GLY A 1 96 ? 16.102 -0.762 -4.368 1.00 86.31 96 GLY A C 1
ATOM 762 O O . GLY A 1 96 ? 16.493 -1.561 -3.515 1.00 86.31 96 GLY A O 1
ATOM 763 N N . ALA A 1 97 ? 15.015 -0.985 -5.114 1.00 91.94 97 ALA A N 1
ATOM 764 C CA . ALA A 1 97 ? 14.411 -2.306 -5.221 1.00 91.94 97 ALA A CA 1
ATOM 765 C C . ALA A 1 97 ? 15.395 -3.296 -5.866 1.00 91.94 97 ALA A C 1
ATOM 767 O O . ALA A 1 97 ? 16.092 -2.957 -6.823 1.00 91.94 97 ALA A O 1
ATOM 768 N N . LEU A 1 98 ? 15.452 -4.516 -5.335 1.00 91.25 98 LEU A N 1
ATOM 769 C CA . LEU A 1 98 ? 16.375 -5.562 -5.792 1.00 91.25 98 LEU A CA 1
ATOM 770 C C . LEU A 1 98 ? 15.776 -6.443 -6.898 1.00 91.25 98 LEU A C 1
ATOM 772 O O . LEU A 1 98 ? 16.508 -7.077 -7.654 1.00 91.25 98 LEU A O 1
ATOM 776 N N . SER A 1 99 ? 14.448 -6.489 -6.993 1.00 93.12 99 SER A N 1
ATOM 777 C CA . SER A 1 99 ? 13.703 -7.275 -7.977 1.00 93.12 99 SER A CA 1
ATOM 778 C C . SER A 1 99 ? 12.347 -6.633 -8.266 1.00 93.12 99 SER A C 1
ATOM 780 O O . SER A 1 99 ? 11.874 -5.788 -7.502 1.00 93.12 99 SER A O 1
ATOM 782 N N . ARG A 1 100 ? 11.693 -7.036 -9.365 1.00 92.38 100 ARG A N 1
ATOM 783 C CA . ARG A 1 100 ? 10.328 -6.579 -9.684 1.00 92.38 100 ARG A CA 1
ATOM 784 C C . ARG A 1 100 ? 9.350 -6.872 -8.548 1.00 92.38 100 ARG A C 1
ATOM 786 O O . ARG A 1 100 ? 8.521 -6.026 -8.238 1.00 92.38 100 ARG A O 1
ATOM 793 N N . GLU A 1 101 ? 9.475 -8.036 -7.919 1.00 93.88 101 GLU A N 1
ATOM 794 C CA . GLU A 1 101 ? 8.664 -8.424 -6.762 1.00 93.88 101 GLU A CA 1
ATOM 795 C C . GLU A 1 101 ? 8.869 -7.457 -5.594 1.00 93.88 101 GLU A C 1
ATOM 797 O O . GLU A 1 101 ? 7.889 -6.929 -5.081 1.00 93.88 101 GLU A O 1
ATOM 802 N N . ASP A 1 102 ? 10.124 -7.145 -5.248 1.00 93.94 102 ASP A N 1
ATOM 803 C CA . ASP A 1 102 ? 10.466 -6.181 -4.192 1.00 93.94 102 ASP A CA 1
ATOM 804 C C . ASP A 1 102 ? 9.922 -4.779 -4.517 1.00 93.94 102 ASP A C 1
ATOM 806 O O . ASP A 1 102 ? 9.321 -4.123 -3.670 1.00 93.94 102 ASP A O 1
ATOM 810 N N . ALA A 1 103 ? 10.038 -4.329 -5.770 1.00 94.06 103 ALA A N 1
ATOM 811 C CA . ALA A 1 103 ? 9.474 -3.048 -6.197 1.00 94.06 103 ALA A CA 1
ATOM 812 C C . ALA A 1 103 ? 7.950 -2.997 -5.992 1.00 94.06 103 ALA A C 1
ATOM 814 O O . ALA A 1 103 ? 7.422 -2.030 -5.435 1.00 94.06 103 ALA A O 1
ATOM 815 N N . VAL A 1 104 ? 7.234 -4.045 -6.407 1.00 94.12 104 VAL A N 1
ATOM 816 C CA . VAL A 1 104 ? 5.782 -4.103 -6.232 1.00 94.12 104 VAL A CA 1
ATOM 817 C C . VAL A 1 104 ? 5.414 -4.230 -4.752 1.00 94.12 104 VAL A C 1
ATOM 819 O O . VAL A 1 104 ? 4.545 -3.490 -4.301 1.00 94.12 104 VAL A O 1
ATOM 822 N N . GLU A 1 105 ? 6.082 -5.085 -3.975 1.00 95.25 105 GLU A N 1
ATOM 823 C CA . GLU A 1 105 ? 5.837 -5.251 -2.533 1.00 95.25 105 GLU A CA 1
ATOM 824 C C . GLU A 1 105 ? 5.991 -3.914 -1.796 1.00 95.25 105 GLU A C 1
ATOM 826 O O . GLU A 1 105 ? 5.070 -3.493 -1.091 1.00 95.25 105 GLU A O 1
ATOM 831 N N . ARG A 1 106 ? 7.085 -3.179 -2.044 1.00 95.38 106 ARG A N 1
ATOM 832 C CA . ARG A 1 106 ? 7.304 -1.837 -1.479 1.00 95.38 106 ARG A CA 1
ATOM 833 C C . ARG A 1 106 ? 6.194 -0.862 -1.844 1.00 95.38 106 ARG A C 1
ATOM 835 O O . ARG A 1 106 ? 5.755 -0.097 -0.991 1.00 95.38 106 ARG A O 1
ATOM 842 N N . PHE A 1 107 ? 5.721 -0.888 -3.087 1.00 95.50 107 PHE A N 1
ATOM 843 C CA . PHE A 1 107 ? 4.616 -0.036 -3.521 1.00 95.50 107 PHE A CA 1
ATOM 844 C C . PHE A 1 107 ? 3.291 -0.372 -2.831 1.00 95.50 107 PHE A C 1
ATOM 846 O O . PHE A 1 107 ? 2.567 0.536 -2.411 1.00 95.50 107 PHE A O 1
ATOM 853 N N . LEU A 1 108 ? 2.968 -1.657 -2.684 1.00 95.19 108 LEU A N 1
ATOM 854 C CA . LEU A 1 108 ? 1.747 -2.086 -2.002 1.00 95.19 108 LEU A CA 1
ATOM 855 C C . LEU A 1 108 ? 1.778 -1.722 -0.517 1.00 95.19 108 LEU A C 1
ATOM 857 O O . LEU A 1 108 ? 0.785 -1.206 -0.001 1.00 95.19 108 LEU A O 1
ATOM 861 N N . LEU A 1 109 ? 2.921 -1.929 0.143 1.00 95.12 109 LEU A N 1
ATOM 862 C CA . LEU A 1 109 ? 3.123 -1.537 1.537 1.00 95.12 109 LEU A CA 1
ATOM 863 C C . LEU A 1 109 ? 3.037 -0.024 1.709 1.00 95.12 109 LEU A C 1
ATOM 865 O O . LEU A 1 109 ? 2.272 0.443 2.543 1.00 95.12 109 LEU A O 1
ATOM 869 N N . ALA A 1 110 ? 3.717 0.749 0.860 1.00 95.69 110 ALA A N 1
ATOM 870 C CA . ALA A 1 110 ? 3.648 2.206 0.906 1.00 95.69 110 ALA A CA 1
ATOM 871 C C . ALA A 1 110 ? 2.220 2.726 0.665 1.00 95.69 110 ALA A C 1
ATOM 873 O O . ALA A 1 110 ? 1.807 3.713 1.269 1.00 95.69 110 ALA A O 1
ATOM 874 N N . THR A 1 111 ? 1.445 2.058 -0.195 1.00 95.00 111 THR A N 1
ATOM 875 C CA . THR A 1 111 ? 0.031 2.394 -0.417 1.00 95.00 111 THR A CA 1
ATOM 876 C C . THR A 1 111 ? -0.787 2.160 0.849 1.00 95.00 111 THR A C 1
ATOM 878 O O . THR A 1 111 ? -1.562 3.030 1.242 1.00 95.00 111 THR A O 1
ATOM 881 N N . PHE A 1 112 ? -0.612 1.006 1.497 1.00 95.44 112 PHE A N 1
ATOM 882 C CA . PHE A 1 112 ? -1.275 0.709 2.763 1.00 95.44 112 PHE A CA 1
ATOM 883 C C . PHE A 1 112 ? -0.874 1.706 3.856 1.00 95.44 112 PHE A C 1
ATOM 885 O O . PHE A 1 112 ? -1.764 2.298 4.460 1.00 95.44 112 PHE A O 1
ATOM 892 N N . ASP A 1 113 ? 0.423 1.949 4.049 1.00 95.12 113 ASP A N 1
ATOM 893 C CA . ASP A 1 113 ? 0.955 2.849 5.079 1.00 95.12 113 ASP A CA 1
ATOM 894 C C . ASP A 1 113 ? 0.375 4.269 4.930 1.00 95.12 113 ASP A C 1
ATOM 896 O O . ASP A 1 113 ? -0.084 4.865 5.903 1.00 95.12 113 ASP A O 1
ATOM 900 N N . ARG A 1 114 ? 0.253 4.778 3.694 1.00 95.12 114 ARG A N 1
ATOM 901 C CA . ARG A 1 114 ? -0.378 6.085 3.425 1.00 95.12 114 ARG A CA 1
ATOM 902 C C . ARG A 1 114 ? -1.833 6.165 3.875 1.00 95.12 114 ARG A C 1
ATOM 904 O O . ARG A 1 114 ? -2.260 7.220 4.352 1.00 95.12 114 ARG A O 1
ATOM 911 N N . TYR A 1 115 ? -2.612 5.100 3.698 1.00 95.62 115 TYR A N 1
ATOM 912 C CA . TYR A 1 115 ? -3.982 5.064 4.209 1.00 95.62 115 TYR A CA 1
ATOM 913 C C . TYR A 1 115 ? -4.018 4.804 5.710 1.00 95.62 115 TYR A C 1
ATOM 915 O O . TYR A 1 115 ? -4.856 5.395 6.384 1.00 95.62 115 TYR A O 1
ATOM 923 N N . ALA A 1 116 ? -3.124 3.966 6.236 1.00 94.25 116 ALA A N 1
ATOM 924 C CA . ALA A 1 116 ? -3.023 3.679 7.657 1.00 94.25 116 ALA A CA 1
ATOM 925 C C . ALA A 1 116 ? -2.784 4.968 8.453 1.00 94.25 116 ALA A C 1
ATOM 927 O O . ALA A 1 116 ? -3.565 5.254 9.355 1.00 94.25 116 ALA A O 1
ATOM 928 N N . ASP A 1 117 ? -1.825 5.804 8.045 1.00 94.56 117 ASP A N 1
ATOM 929 C CA . ASP A 1 117 ? -1.548 7.105 8.672 1.00 94.56 117 ASP A CA 1
ATOM 930 C C . ASP A 1 117 ? -2.800 7.993 8.747 1.00 94.56 117 ASP A C 1
ATOM 932 O O . ASP A 1 117 ? -3.129 8.560 9.792 1.00 94.56 117 ASP A O 1
ATOM 936 N N . GLN A 1 118 ? -3.548 8.084 7.643 1.00 94.88 118 GLN A N 1
ATOM 937 C CA . GLN A 1 118 ? -4.793 8.854 7.593 1.00 94.88 118 GLN A CA 1
ATOM 938 C C . GLN A 1 118 ? -5.881 8.237 8.475 1.00 94.88 118 GLN A C 1
ATOM 940 O O . GLN A 1 118 ? -6.616 8.967 9.135 1.00 94.88 118 GLN A O 1
ATOM 945 N N . ILE A 1 119 ? -5.974 6.907 8.524 1.00 93.94 119 ILE A N 1
ATOM 946 C CA . ILE A 1 119 ? -6.923 6.195 9.382 1.00 93.94 119 ILE A CA 1
ATOM 947 C C . ILE A 1 119 ? -6.596 6.430 10.857 1.00 93.94 119 ILE A C 1
ATOM 949 O O . ILE A 1 119 ? -7.525 6.685 11.615 1.00 93.94 119 ILE A O 1
ATOM 953 N N . VAL A 1 120 ? -5.322 6.405 11.273 1.00 93.12 120 VAL A N 1
ATOM 954 C CA . VAL A 1 120 ? -4.933 6.725 12.659 1.00 93.12 120 VAL A CA 1
ATOM 955 C C . VAL A 1 120 ? -5.420 8.124 13.031 1.00 93.12 120 VAL A C 1
ATOM 957 O O . VAL A 1 120 ? -6.071 8.303 14.061 1.00 93.12 120 VAL A O 1
ATOM 960 N N . ILE A 1 121 ? -5.134 9.108 12.174 1.00 91.44 121 ILE A N 1
ATOM 961 C CA . ILE A 1 121 ? -5.496 10.509 12.408 1.00 91.44 121 ILE A CA 1
ATOM 962 C C . ILE A 1 121 ? -7.016 10.679 12.490 1.00 91.44 121 ILE A C 1
ATOM 964 O O . ILE A 1 121 ? -7.506 11.359 13.390 1.00 91.44 121 ILE A O 1
ATOM 968 N N . GLU A 1 122 ? -7.768 10.087 11.564 1.00 91.81 122 GLU A N 1
ATOM 969 C CA . GLU A 1 122 ? -9.222 10.252 11.506 1.00 91.81 122 GLU A CA 1
ATOM 970 C C . GLU A 1 122 ? -9.947 9.446 12.593 1.00 91.81 122 GLU A C 1
ATOM 972 O O . GLU A 1 122 ? -10.863 9.967 13.227 1.00 91.81 122 GLU A O 1
ATOM 977 N N . ALA A 1 123 ? -9.513 8.218 12.890 1.00 89.38 123 ALA A N 1
ATOM 978 C CA . ALA A 1 123 ? -10.106 7.402 13.950 1.00 89.38 123 ALA A CA 1
ATOM 979 C C . ALA A 1 123 ? -9.892 8.020 15.340 1.00 89.38 123 ALA A C 1
ATOM 981 O O . ALA A 1 123 ? -10.813 8.022 16.154 1.00 89.38 123 ALA A O 1
ATOM 982 N N . ALA A 1 124 ? -8.718 8.612 15.594 1.00 85.62 124 ALA A N 1
ATOM 983 C CA . ALA A 1 124 ? -8.439 9.309 16.850 1.00 85.62 124 ALA A CA 1
ATOM 984 C C . ALA A 1 124 ? -9.320 10.559 17.053 1.00 85.62 124 ALA A C 1
ATOM 986 O O . ALA A 1 124 ? -9.554 10.964 18.190 1.00 85.62 124 ALA A O 1
ATOM 987 N N . LYS A 1 125 ? -9.826 11.169 15.970 1.00 85.44 125 LYS A N 1
ATOM 988 C CA . LYS A 1 125 ? -10.765 12.305 16.031 1.00 85.44 125 LYS A CA 1
ATOM 989 C C . LYS A 1 125 ? -12.224 11.877 16.181 1.00 85.44 125 LYS A C 1
ATOM 991 O O . LYS A 1 125 ? -13.035 12.686 16.621 1.00 85.44 125 LYS A O 1
ATOM 996 N N . ALA A 1 126 ? -12.566 10.662 15.754 1.00 79.06 126 ALA A N 1
ATOM 997 C CA . ALA A 1 126 ? -13.949 10.282 15.501 1.00 79.06 126 ALA A CA 1
ATOM 998 C C . ALA A 1 126 ? -14.790 10.097 16.770 1.00 79.06 126 ALA A C 1
ATOM 1000 O O . ALA A 1 126 ? -15.980 10.384 16.706 1.00 79.06 126 ALA A O 1
ATOM 1001 N N . ASP A 1 127 ? -14.221 9.625 17.892 1.00 64.62 127 ASP A N 1
ATOM 1002 C CA . ASP A 1 127 ? -15.093 9.260 19.024 1.00 64.62 127 ASP A CA 1
ATOM 1003 C C . ASP A 1 127 ? -14.476 9.206 20.438 1.00 64.62 127 ASP A C 1
ATOM 1005 O O . ASP A 1 127 ? -15.084 8.632 21.337 1.00 64.62 127 ASP A O 1
ATOM 1009 N N . ASN A 1 128 ? -13.280 9.765 20.692 1.00 62.00 128 ASN A N 1
ATOM 1010 C CA . ASN A 1 128 ? -12.551 9.719 21.990 1.00 62.00 128 ASN A CA 1
ATOM 1011 C C . ASN A 1 128 ? -12.330 8.317 22.620 1.00 62.00 128 ASN A C 1
ATOM 1013 O O . ASN A 1 128 ? -11.615 8.196 23.612 1.00 62.00 128 ASN A O 1
ATOM 1017 N N . SER A 1 129 ? -12.920 7.259 22.063 1.00 69.44 129 SER A N 1
ATOM 1018 C CA . SER A 1 129 ? -12.870 5.874 22.531 1.00 69.44 129 SER A CA 1
ATOM 1019 C C . SER A 1 129 ? -11.552 5.192 22.182 1.00 69.44 129 SER A C 1
ATOM 1021 O O . SER A 1 129 ? -11.134 4.268 22.876 1.00 69.44 129 SER A O 1
ATOM 1023 N N . HIS A 1 130 ? -10.879 5.682 21.140 1.00 76.75 130 HIS A N 1
ATOM 1024 C CA . HIS A 1 130 ? -9.590 5.192 20.684 1.00 76.75 130 HIS A CA 1
ATOM 1025 C C . HIS A 1 130 ? -8.572 6.328 20.690 1.00 76.75 130 HIS A C 1
ATOM 1027 O O . HIS A 1 130 ? -8.757 7.371 20.065 1.00 76.75 130 HIS A O 1
ATOM 1033 N N . THR A 1 131 ? -7.467 6.111 21.390 1.00 85.94 131 THR A N 1
ATOM 1034 C CA . THR A 1 131 ? -6.320 7.020 21.374 1.00 85.94 131 THR A CA 1
ATOM 1035 C C . THR A 1 131 ? -5.447 6.757 20.149 1.00 85.94 131 THR A C 1
ATOM 1037 O O . THR A 1 131 ? -5.390 5.636 19.642 1.00 85.94 131 THR A O 1
ATOM 1040 N N . PHE A 1 132 ? -4.710 7.777 19.702 1.00 88.81 132 PHE A N 1
ATOM 1041 C CA . PHE A 1 132 ? -3.758 7.654 18.592 1.00 88.81 132 PHE A CA 1
ATOM 1042 C C . PHE A 1 132 ? -2.826 6.424 18.729 1.00 88.81 132 PHE A C 1
ATOM 1044 O O . PHE A 1 132 ? -2.764 5.639 17.782 1.00 88.81 132 PHE A O 1
ATOM 1051 N N . PRO A 1 133 ? -2.192 6.149 19.895 1.00 91.00 133 PRO A N 1
ATOM 1052 C CA . PRO A 1 133 ? -1.332 4.971 20.051 1.00 91.00 133 PRO A CA 1
ATOM 1053 C C . PRO A 1 133 ? -2.074 3.632 19.951 1.00 91.00 133 PRO A C 1
ATOM 1055 O O . PRO A 1 133 ? -1.510 2.656 19.463 1.00 91.00 133 PRO A O 1
ATOM 1058 N N . GLN A 1 134 ? -3.333 3.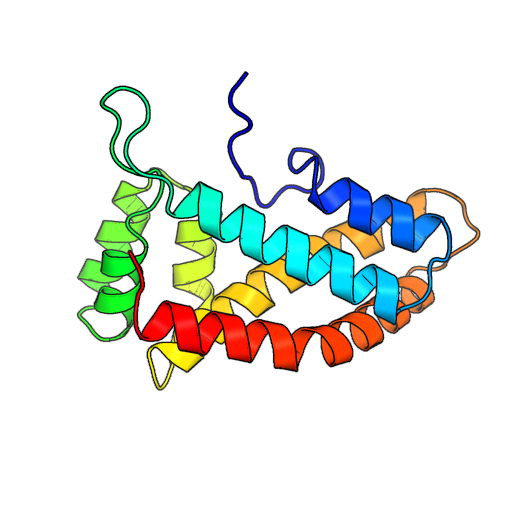563 20.397 1.00 90.56 134 GLN A N 1
ATOM 1059 C CA . GLN A 1 134 ? -4.134 2.337 20.299 1.00 90.56 134 GLN A CA 1
ATOM 1060 C C . GLN A 1 134 ? -4.468 2.010 18.845 1.00 90.56 134 GLN A C 1
ATOM 1062 O O . GLN A 1 134 ? -4.332 0.860 18.432 1.00 90.56 134 GLN A O 1
ATOM 1067 N N . VAL A 1 135 ? -4.868 3.017 18.062 1.00 91.94 135 VAL A N 1
ATOM 1068 C CA . VAL A 1 135 ? -5.159 2.820 16.636 1.00 91.94 135 VAL A CA 1
ATOM 1069 C C . VAL A 1 135 ? -3.886 2.463 15.875 1.00 91.94 135 VAL A C 1
ATOM 1071 O O . VAL A 1 135 ? -3.911 1.554 15.050 1.00 91.94 135 VAL A O 1
ATOM 1074 N N . GLN A 1 136 ? -2.768 3.122 16.186 1.00 93.75 136 GLN A N 1
ATOM 1075 C CA . GLN A 1 136 ? -1.482 2.806 15.574 1.00 93.75 136 GLN A CA 1
ATOM 1076 C C . GLN A 1 136 ? -1.061 1.359 15.863 1.00 93.75 136 GLN A C 1
ATOM 1078 O O . GLN A 1 136 ? -0.822 0.603 14.927 1.00 93.75 136 GLN A O 1
ATOM 1083 N N . SER A 1 137 ? -1.102 0.928 17.128 1.00 94.50 137 SER A N 1
ATOM 1084 C CA . SER A 1 137 ? -0.786 -0.457 17.501 1.00 94.50 137 SER A CA 1
ATOM 1085 C C . SER A 1 137 ? -1.715 -1.477 16.830 1.00 94.50 137 SER A C 1
ATOM 1087 O O . SER A 1 137 ? -1.267 -2.542 16.406 1.00 94.50 137 SER A O 1
ATOM 1089 N N . LEU A 1 138 ? -3.009 -1.167 16.692 1.00 94.31 138 LEU A N 1
ATOM 1090 C CA . LEU A 1 138 ? -3.938 -2.014 15.945 1.00 94.31 138 LEU A CA 1
ATOM 1091 C C . LEU A 1 138 ? -3.526 -2.130 14.472 1.00 94.31 138 LEU A C 1
ATOM 1093 O O . LEU A 1 138 ? -3.490 -3.240 13.942 1.00 94.31 138 LEU A O 1
ATOM 1097 N N . LEU A 1 139 ? -3.215 -1.014 13.810 1.00 95.31 139 LEU A N 1
ATOM 1098 C CA . LEU A 1 139 ? -2.828 -1.022 12.400 1.00 95.31 139 LEU A CA 1
ATOM 1099 C C . LEU A 1 139 ? -1.466 -1.678 12.161 1.00 95.31 139 LEU A C 1
ATOM 1101 O O . LEU A 1 139 ? -1.312 -2.331 11.133 1.00 95.31 139 LEU A O 1
ATOM 1105 N N . ASP A 1 140 ? -0.538 -1.622 13.116 1.00 95.19 140 ASP A N 1
ATOM 1106 C CA . ASP A 1 140 ? 0.710 -2.394 13.073 1.00 95.19 140 ASP A CA 1
ATOM 1107 C C . ASP A 1 140 ? 0.430 -3.907 13.114 1.00 95.19 140 ASP A C 1
ATOM 1109 O O . ASP A 1 140 ? 1.010 -4.687 12.354 1.00 95.19 140 ASP A O 1
ATOM 1113 N N . HIS A 1 141 ? -0.526 -4.347 13.940 1.00 95.44 141 HIS A N 1
ATOM 1114 C CA . HIS A 1 141 ? -0.962 -5.745 13.930 1.00 95.44 141 HIS A CA 1
ATOM 1115 C C . HIS A 1 141 ? -1.665 -6.122 12.622 1.00 95.44 141 HIS A C 1
ATOM 1117 O O . HIS A 1 141 ? -1.448 -7.220 12.107 1.00 95.44 141 HIS A O 1
ATOM 1123 N N . VAL A 1 142 ? -2.492 -5.232 12.062 1.00 96.31 142 VAL A N 1
ATOM 1124 C CA . VAL A 1 142 ? -3.110 -5.443 10.743 1.00 96.31 142 VAL A CA 1
ATOM 1125 C C . VAL A 1 142 ? -2.030 -5.559 9.670 1.00 96.31 142 VAL A C 1
ATOM 1127 O O . VAL A 1 142 ? -2.098 -6.475 8.855 1.00 96.31 142 VAL A O 1
ATOM 1130 N N . ARG A 1 143 ? -1.009 -4.695 9.701 1.00 95.81 143 ARG A N 1
ATOM 1131 C CA . ARG A 1 143 ? 0.135 -4.714 8.783 1.00 95.81 143 ARG A CA 1
ATOM 1132 C C . ARG A 1 143 ? 0.800 -6.086 8.754 1.00 95.81 143 ARG A C 1
ATOM 1134 O O . ARG A 1 143 ? 0.889 -6.699 7.693 1.00 95.81 143 ARG A O 1
ATOM 1141 N N . ALA A 1 144 ? 1.166 -6.608 9.924 1.00 95.06 144 ALA A N 1
ATOM 1142 C CA . ALA A 1 144 ? 1.789 -7.925 10.048 1.00 95.06 144 ALA A CA 1
ATOM 1143 C C . ALA A 1 144 ? 0.910 -9.060 9.481 1.00 95.06 144 ALA A C 1
ATOM 1145 O O . ALA A 1 144 ? 1.424 -10.074 9.011 1.00 95.06 144 ALA A O 1
ATOM 1146 N N . ARG A 1 145 ? -0.422 -8.899 9.500 1.00 95.25 145 ARG A N 1
ATOM 1147 C CA . ARG A 1 145 ? -1.372 -9.865 8.922 1.00 95.25 145 ARG A CA 1
ATOM 1148 C C . ARG A 1 145 ? -1.531 -9.735 7.412 1.00 95.25 145 ARG A C 1
ATOM 1150 O O . ARG A 1 145 ? -1.752 -10.747 6.751 1.00 95.25 145 ARG A O 1
ATOM 1157 N N . VAL A 1 146 ? -1.437 -8.526 6.859 1.00 95.38 146 VAL A N 1
ATOM 1158 C CA . VAL A 1 146 ? -1.593 -8.305 5.412 1.00 95.38 146 VAL A CA 1
ATOM 1159 C C . VAL A 1 146 ? -0.301 -8.526 4.637 1.00 95.38 146 VAL A C 1
ATOM 1161 O O . VAL A 1 146 ? -0.384 -8.917 3.478 1.00 95.38 146 VAL A O 1
ATOM 1164 N N . GLU A 1 147 ? 0.867 -8.327 5.252 1.00 94.62 147 GLU A N 1
ATOM 1165 C CA . GLU A 1 147 ? 2.187 -8.440 4.610 1.00 94.62 147 GLU A CA 1
ATOM 1166 C C . GLU A 1 147 ? 2.363 -9.716 3.762 1.00 94.62 147 GLU A C 1
ATOM 1168 O O . GLU A 1 147 ? 2.690 -9.582 2.580 1.00 94.62 147 GLU A O 1
ATOM 1173 N N . PRO A 1 148 ? 2.066 -10.935 4.262 1.00 95.38 148 PRO A N 1
ATOM 1174 C CA . PRO A 1 148 ? 2.151 -12.145 3.440 1.00 95.38 148 PRO A CA 1
ATOM 1175 C C . PRO A 1 148 ? 1.238 -12.092 2.206 1.00 95.38 148 PRO A C 1
ATOM 1177 O O . PRO A 1 148 ? 1.661 -12.414 1.100 1.00 95.38 148 PRO A O 1
ATOM 1180 N N . GLY A 1 149 ? 0.002 -11.610 2.368 1.00 93.94 149 GLY A N 1
ATOM 1181 C CA . GLY A 1 149 ? -0.948 -11.480 1.263 1.00 93.94 149 GLY A CA 1
ATOM 1182 C C . GLY A 1 149 ? -0.557 -10.398 0.252 1.00 93.94 149 GLY A C 1
ATOM 1183 O O . GLY A 1 149 ? -0.844 -10.540 -0.936 1.00 93.94 149 GLY A O 1
ATOM 1184 N N . LEU A 1 150 ? 0.105 -9.324 0.694 1.00 93.88 150 LEU A N 1
ATOM 1185 C CA . LEU A 1 150 ? 0.664 -8.306 -0.197 1.00 93.88 150 LEU A CA 1
ATOM 1186 C C . LEU A 1 150 ? 1.847 -8.856 -0.993 1.00 93.88 150 LEU A C 1
ATOM 1188 O O . LEU A 1 150 ? 1.932 -8.581 -2.187 1.00 93.88 150 LEU A O 1
ATOM 1192 N N . ARG A 1 151 ? 2.701 -9.677 -0.374 1.00 94.44 151 ARG A N 1
ATOM 1193 C CA . ARG A 1 151 ? 3.791 -10.372 -1.067 1.00 94.44 151 ARG A CA 1
ATOM 1194 C C . ARG A 1 151 ? 3.269 -11.319 -2.145 1.00 94.44 151 ARG A C 1
ATOM 1196 O O . ARG A 1 151 ? 3.756 -11.268 -3.270 1.00 94.44 151 ARG A O 1
ATOM 1203 N N . ASP A 1 152 ? 2.234 -12.103 -1.851 1.00 94.19 152 ASP A N 1
ATOM 1204 C CA . ASP A 1 152 ? 1.605 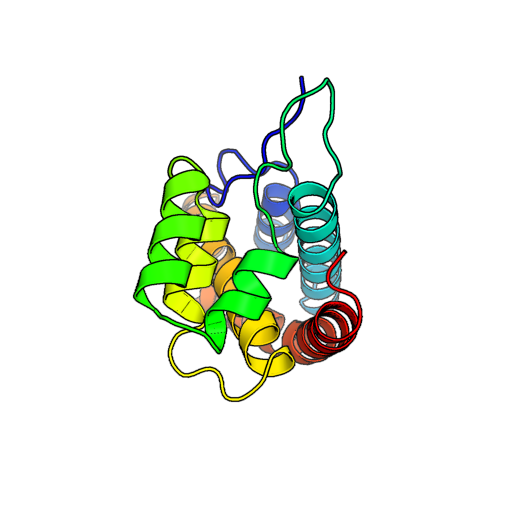-12.985 -2.845 1.00 94.19 152 ASP A CA 1
ATOM 1205 C C . ASP A 1 152 ? 1.052 -12.190 -4.041 1.00 94.19 152 ASP A C 1
ATOM 1207 O O . ASP A 1 152 ? 1.216 -12.577 -5.200 1.00 94.19 152 ASP A O 1
ATOM 1211 N N . ILE A 1 153 ? 0.410 -11.044 -3.777 1.00 93.50 153 ILE A N 1
ATOM 1212 C CA . ILE A 1 153 ? -0.071 -10.140 -4.832 1.00 93.50 153 ILE A CA 1
ATOM 1213 C C . ILE A 1 153 ? 1.110 -9.566 -5.627 1.00 93.50 153 ILE A C 1
ATOM 1215 O O . ILE A 1 153 ? 1.035 -9.483 -6.853 1.00 93.50 153 ILE A O 1
ATOM 1219 N N . ALA A 1 154 ? 2.194 -9.178 -4.954 1.00 93.38 154 ALA A N 1
ATOM 1220 C CA . ALA A 1 154 ? 3.383 -8.625 -5.590 1.00 93.38 154 ALA A CA 1
ATOM 1221 C C . ALA A 1 154 ? 4.059 -9.631 -6.527 1.00 93.38 154 ALA A C 1
ATOM 1223 O O . ALA A 1 154 ? 4.389 -9.271 -7.655 1.00 93.38 154 ALA A O 1
ATOM 1224 N N . GLN A 1 155 ? 4.184 -10.893 -6.110 1.00 93.31 155 GLN A N 1
ATOM 1225 C CA . GLN A 1 155 ? 4.704 -11.978 -6.947 1.00 93.31 155 GLN A CA 1
ATOM 1226 C C . GLN A 1 155 ? 3.865 -12.163 -8.215 1.00 93.31 155 GLN A C 1
ATOM 1228 O O . GLN A 1 155 ? 4.399 -12.183 -9.323 1.00 93.31 155 GLN A O 1
ATOM 1233 N N . GLN A 1 156 ? 2.536 -12.213 -8.078 1.00 91.19 156 GLN A N 1
ATOM 1234 C CA . GLN A 1 156 ? 1.632 -12.335 -9.227 1.00 91.19 156 GLN A CA 1
ATOM 1235 C C . GLN A 1 156 ? 1.776 -11.154 -10.198 1.00 91.19 156 GLN A C 1
ATOM 1237 O O . GLN A 1 156 ? 1.855 -11.350 -11.409 1.00 91.19 156 GLN A O 1
ATOM 1242 N N . LEU A 1 157 ? 1.852 -9.930 -9.669 1.00 88.38 157 LEU A N 1
ATOM 1243 C CA . LEU A 1 157 ? 2.014 -8.708 -10.459 1.00 88.38 157 LEU A CA 1
ATOM 1244 C C . LEU A 1 157 ? 3.382 -8.576 -11.127 1.00 88.38 157 LEU A C 1
ATOM 1246 O O . LEU A 1 157 ? 3.476 -7.990 -12.202 1.00 88.38 157 LEU A O 1
ATOM 1250 N N . ALA A 1 158 ? 4.441 -9.070 -10.491 1.00 88.50 158 ALA A N 1
ATOM 1251 C CA . ALA A 1 158 ? 5.785 -9.028 -11.049 1.00 88.50 158 ALA A CA 1
ATOM 1252 C C . ALA A 1 158 ? 5.921 -9.939 -12.279 1.00 88.50 158 ALA A C 1
ATOM 1254 O O . ALA A 1 158 ? 6.679 -9.613 -13.199 1.00 88.50 158 ALA A O 1
ATOM 1255 N N . VAL A 1 159 ? 5.176 -11.052 -12.294 1.00 88.44 159 VAL A N 1
ATOM 1256 C CA . VAL A 1 159 ? 5.099 -11.990 -13.422 1.00 88.44 159 VAL A CA 1
ATOM 1257 C C . VAL A 1 159 ? 4.170 -11.465 -14.519 1.00 88.44 159 VAL A C 1
ATOM 1259 O O . VAL A 1 159 ? 4.554 -11.491 -15.687 1.00 88.44 159 VAL A O 1
ATOM 1262 N N . ASP A 1 160 ? 2.984 -10.959 -14.159 1.00 85.12 160 ASP A N 1
ATOM 1263 C CA . ASP A 1 160 ? 2.002 -10.420 -15.109 1.00 85.12 160 ASP A CA 1
ATOM 1264 C C . ASP A 1 160 ? 1.497 -9.015 -14.705 1.00 85.12 160 ASP A C 1
ATOM 1266 O O . ASP A 1 160 ? 0.478 -8.868 -14.008 1.00 85.12 160 ASP A O 1
ATOM 1270 N N . PRO A 1 161 ? 2.206 -7.953 -15.137 1.00 78.50 161 PRO A N 1
ATOM 1271 C CA . PRO A 1 161 ? 1.882 -6.578 -14.769 1.00 78.50 161 PRO A CA 1
ATOM 1272 C C . PRO A 1 161 ? 0.732 -5.952 -15.585 1.00 78.50 161 PRO A C 1
ATOM 1274 O O . PRO A 1 161 ? 0.372 -4.808 -15.292 1.00 78.50 161 PRO A O 1
ATOM 1277 N N . ASN A 1 162 ? 0.163 -6.653 -16.583 1.00 67.94 162 ASN A N 1
ATOM 1278 C CA . ASN A 1 162 ? -0.838 -6.119 -17.531 1.00 67.94 162 ASN A CA 1
ATOM 1279 C C . ASN A 1 162 ? -2.281 -6.275 -17.064 1.00 67.94 162 ASN A C 1
ATOM 1281 O O . ASN A 1 162 ? -2.755 -7.419 -16.934 1.00 67.94 162 ASN A O 1
#

Foldseek 3Di:
DPQDDDLDPVSLPLLVVLLVCLLVVHDLLVSLVSLLVSLVVSLCQQPPQDDPPDGRLAPQVLLLVCLPPDLVSNVVRLVVSVPGPLSVLLNVQSNPQPAQLSSQLSSSLSSLVSSLVVSLVVSCVPDVPDHSVRSVVSVVSSSVNNSVVSSVVSVVCRVPVD

Sequence (162 aa):
MAENESLDLGRARRWRQVLNAVVSGQPTDQIALLVLACVRQTLKKLRSPIVQGRPPQIPFAALLDAVFGDRGEFRRIVNRCQGHEFAQLFYDCTFGALSREDAVERFLLATFDRYADQIVIEAAKADNSHTFPQVQSLLDHVRARVEPGLRDIAQQLAVDPN

Organism: NCBI:txid412755

Secondary structure (DSSP, 8-state):
------S-TTT-TTHHHHHHHHHTT--HHHHHHHHHHHHHHHHHHHT---STTPPPSS-HHHHHHHHTS-HHHHHHHHHHTTT-HHHHHHHHH-TT-SSHHHHHHHHHHHHHHHHHHHHHHHHHHH-SSS-HHHHHHHHHHHHHHHHHHHHHHHHHHHH---